Protein AF-A0A511AZZ9-F1 (afdb_monomer)

Structure (mmCIF, N/CA/C/O backbone):
data_AF-A0A511AZZ9-F1
#
_entry.id   AF-A0A511AZZ9-F1
#
loop_
_atom_site.group_PDB
_atom_site.id
_atom_site.type_symbol
_atom_site.label_atom_id
_atom_site.label_alt_id
_atom_site.label_comp_id
_atom_site.label_asym_id
_atom_site.label_entity_id
_atom_site.label_seq_id
_atom_site.pdbx_PDB_ins_code
_atom_site.Cartn_x
_atom_site.Cartn_y
_atom_site.Cartn_z
_atom_site.occupancy
_atom_site.B_iso_or_equiv
_atom_site.auth_seq_id
_atom_site.auth_comp_id
_atom_site.auth_asym_id
_atom_site.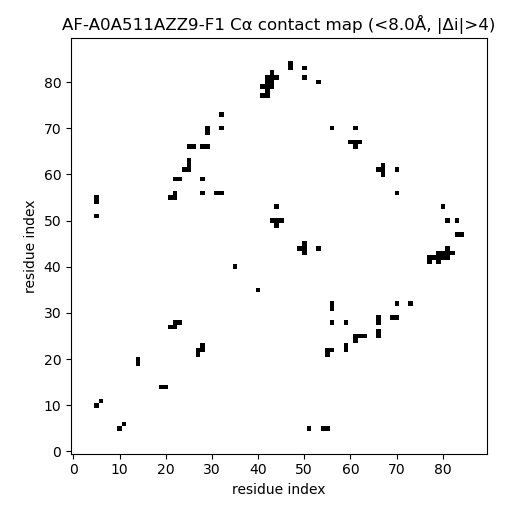auth_atom_id
_atom_site.pdbx_PDB_model_num
ATOM 1 N N . MET A 1 1 ? -17.001 -14.674 3.327 1.00 38.44 1 MET A N 1
ATOM 2 C CA . MET A 1 1 ? -16.096 -13.514 3.468 1.00 38.44 1 MET A CA 1
ATOM 3 C C . MET A 1 1 ? -16.601 -12.433 2.536 1.00 38.44 1 MET A C 1
ATOM 5 O O . MET A 1 1 ? -16.570 -12.643 1.331 1.00 38.44 1 MET A O 1
ATOM 9 N N . THR A 1 2 ? -17.146 -11.344 3.072 1.00 31.72 2 THR A N 1
ATOM 10 C CA . THR A 1 2 ? -17.699 -10.257 2.254 1.00 31.72 2 THR A CA 1
ATOM 11 C C . THR A 1 2 ? -16.655 -9.155 2.169 1.00 31.72 2 THR A C 1
ATOM 13 O O . THR A 1 2 ? -16.267 -8.586 3.186 1.00 31.72 2 THR A O 1
ATOM 16 N N . TYR A 1 3 ? -16.158 -8.920 0.958 1.00 40.69 3 TYR A N 1
ATOM 17 C CA . TYR A 1 3 ? -15.295 -7.796 0.615 1.00 40.69 3 TYR A CA 1
ATOM 18 C C . TYR A 1 3 ? -15.936 -6.483 1.091 1.00 40.69 3 TYR A C 1
ATOM 20 O O . TYR A 1 3 ? -17.089 -6.211 0.758 1.00 40.69 3 TYR A O 1
ATOM 28 N N . ILE A 1 4 ? -15.203 -5.685 1.873 1.00 43.81 4 ILE A N 1
ATOM 29 C CA . ILE A 1 4 ? -15.593 -4.310 2.200 1.00 43.81 4 ILE A CA 1
ATOM 30 C C . ILE A 1 4 ? -14.794 -3.401 1.258 1.00 43.81 4 ILE A C 1
ATOM 32 O O . ILE A 1 4 ? -13.564 -3.412 1.330 1.00 43.81 4 ILE A O 1
ATOM 36 N N . PRO A 1 5 ? -15.451 -2.647 0.362 1.00 45.28 5 PRO A N 1
ATOM 37 C CA . PR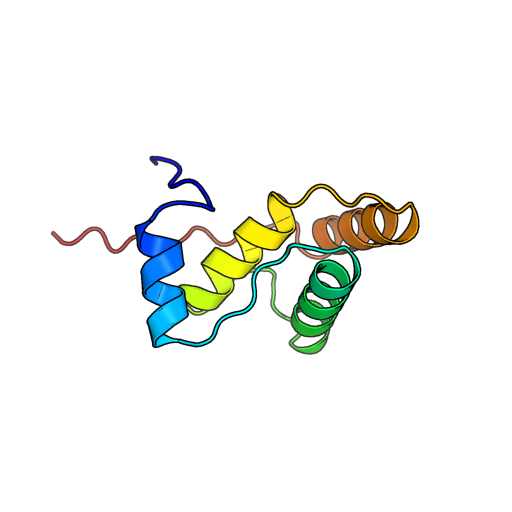O A 1 5 ? -14.767 -1.757 -0.565 1.00 45.28 5 PRO A CA 1
ATOM 38 C C . PRO A 1 5 ?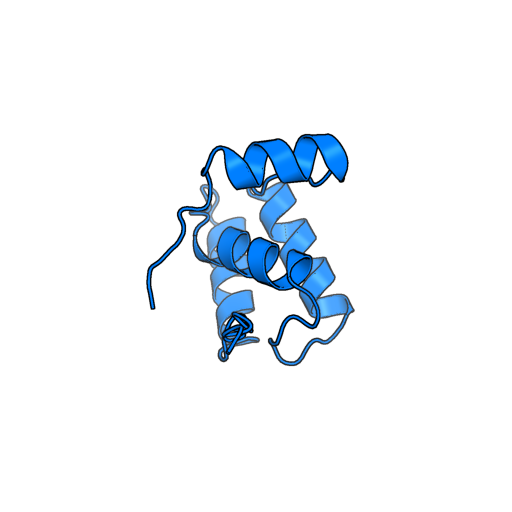 -13.894 -0.715 0.146 1.00 45.28 5 PRO A C 1
ATOM 40 O O . PRO A 1 5 ? -14.253 -0.174 1.195 1.00 45.28 5 PRO A O 1
ATOM 43 N N . LEU A 1 6 ? -12.757 -0.407 -0.478 1.00 52.25 6 LEU A N 1
ATOM 44 C CA . LEU A 1 6 ? -11.720 0.514 0.008 1.00 52.25 6 LEU A CA 1
ATOM 45 C C . LEU A 1 6 ? -12.166 1.973 0.168 1.00 52.25 6 LEU A C 1
ATOM 47 O O . LEU A 1 6 ? -11.531 2.722 0.906 1.00 52.25 6 LEU A O 1
ATOM 51 N N . ASP A 1 7 ? -13.263 2.356 -0.483 1.00 54.81 7 ASP A N 1
ATOM 52 C CA . ASP A 1 7 ? -13.867 3.689 -0.393 1.00 54.81 7 ASP A CA 1
ATOM 53 C C . ASP A 1 7 ? -15.256 3.642 0.258 1.00 54.81 7 ASP A C 1
ATOM 55 O O . ASP A 1 7 ? -16.226 4.254 -0.182 1.00 54.81 7 ASP A O 1
ATOM 59 N N . THR A 1 8 ? -15.395 2.829 1.300 1.00 60.91 8 THR A N 1
ATOM 60 C CA . THR A 1 8 ? -16.587 2.900 2.144 1.00 60.91 8 THR A CA 1
ATOM 61 C C . THR A 1 8 ? -16.541 4.172 2.988 1.00 60.91 8 THR A C 1
ATOM 63 O O . THR A 1 8 ? -15.486 4.570 3.488 1.00 60.91 8 THR A O 1
ATOM 66 N N . ALA A 1 9 ? -17.705 4.790 3.210 1.00 63.34 9 ALA A N 1
ATOM 67 C CA . ALA A 1 9 ? -17.851 5.954 4.094 1.00 63.34 9 ALA A CA 1
ATOM 68 C C . ALA A 1 9 ? -17.249 5.710 5.495 1.00 63.34 9 ALA A C 1
ATOM 70 O O . ALA A 1 9 ? -16.795 6.628 6.172 1.00 63.34 9 ALA A O 1
ATOM 71 N N . GLU A 1 10 ? -17.211 4.450 5.917 1.00 63.88 10 GLU A N 1
ATOM 72 C CA . GLU A 1 10 ? -16.619 3.994 7.168 1.00 63.88 10 GLU A CA 1
ATOM 73 C C . GLU A 1 10 ? -15.096 4.167 7.188 1.00 63.88 10 GLU A C 1
ATOM 75 O O . GLU A 1 10 ? -14.545 4.674 8.166 1.00 63.88 10 GLU A O 1
ATOM 80 N N . ARG A 1 11 ? -14.416 3.866 6.075 1.00 64.38 11 ARG A N 1
ATOM 81 C CA . ARG A 1 11 ? -12.971 4.071 5.954 1.00 64.38 11 ARG A CA 1
ATOM 82 C C . ARG A 1 11 ? -12.607 5.546 5.830 1.00 64.38 11 ARG A C 1
ATOM 84 O O . ARG A 1 11 ? -11.604 5.967 6.403 1.00 64.38 11 ARG A O 1
ATOM 91 N N . GLN A 1 12 ? -13.450 6.341 5.170 1.00 64.44 12 GLN A N 1
ATOM 92 C CA . GLN A 1 12 ? -13.317 7.801 5.149 1.00 64.44 12 GLN A CA 1
ATOM 93 C C . GLN A 1 12 ? -13.432 8.399 6.567 1.00 64.44 12 GLN A C 1
ATOM 95 O O . GLN A 1 12 ? -12.546 9.141 6.983 1.00 64.44 12 GLN A O 1
ATOM 100 N N . ARG A 1 13 ? -14.435 7.995 7.364 1.00 67.69 13 ARG A N 1
ATOM 101 C CA . ARG A 1 13 ? -14.595 8.450 8.765 1.00 67.69 13 ARG A CA 1
ATOM 102 C C . ARG A 1 13 ? -13.457 8.017 9.682 1.00 67.69 13 ARG A C 1
ATOM 104 O O . ARG A 1 13 ? -13.015 8.782 10.534 1.00 67.69 13 ARG A O 1
ATOM 111 N N . GLN A 1 14 ? -12.974 6.786 9.532 1.00 63.84 14 GLN A N 1
ATOM 112 C CA . GLN A 1 14 ? -11.877 6.288 10.361 1.00 63.84 14 GLN A CA 1
ATOM 113 C C . GLN A 1 14 ? -10.605 7.126 10.149 1.00 63.84 14 GLN A C 1
ATOM 115 O O . GLN A 1 14 ? -9.871 7.375 11.099 1.00 63.84 14 GLN A O 1
ATOM 120 N N . ARG A 1 15 ? -10.402 7.653 8.936 1.00 64.88 15 ARG A N 1
ATOM 121 C CA . ARG A 1 15 ? -9.278 8.530 8.581 1.00 64.88 15 ARG A CA 1
ATOM 122 C C . ARG A 1 15 ? -9.396 9.952 9.086 1.00 64.88 15 ARG A C 1
ATOM 124 O O . ARG A 1 15 ? -8.372 10.523 9.439 1.00 64.88 15 ARG A O 1
ATOM 131 N N . GLU A 1 16 ? -10.598 10.519 9.131 1.00 67.75 16 GLU A N 1
ATOM 132 C CA . GLU A 1 16 ? -10.811 11.824 9.773 1.00 67.75 16 GLU A CA 1
ATOM 133 C C . GLU A 1 16 ? -10.352 11.786 11.236 1.00 67.75 16 GLU A C 1
ATOM 135 O O . GLU A 1 16 ? -9.778 12.751 11.733 1.00 67.75 16 GLU A O 1
ATOM 140 N N . ASN A 1 17 ? -10.513 10.630 11.885 1.00 64.88 17 ASN A N 1
ATOM 141 C CA . ASN A 1 17 ? -10.090 10.418 13.264 1.00 64.88 17 ASN A CA 1
ATOM 142 C C . ASN A 1 17 ? -8.606 10.029 13.416 1.00 64.88 17 ASN A C 1
ATOM 144 O O . ASN A 1 17 ? -8.018 10.349 14.447 1.00 64.88 17 ASN A O 1
ATOM 148 N N . THR A 1 18 ? -7.987 9.341 12.441 1.00 61.31 18 THR A N 1
ATOM 149 C CA . THR A 1 18 ? -6.597 8.838 12.561 1.00 61.31 18 THR A CA 1
ATOM 150 C C . THR A 1 18 ? -5.542 9.610 11.761 1.00 61.31 18 THR A C 1
ATOM 152 O O . THR A 1 18 ? -4.351 9.454 12.022 1.00 61.31 18 THR A O 1
ATOM 155 N N . GLY A 1 19 ? -5.931 10.444 10.790 1.00 64.25 19 GLY A N 1
ATOM 156 C CA . GLY A 1 19 ? -5.006 11.185 9.918 1.00 64.25 19 GLY A CA 1
ATOM 157 C C . GLY A 1 19 ? -4.325 10.336 8.831 1.00 64.25 19 GLY A C 1
ATOM 158 O O . GLY A 1 19 ? -3.312 10.735 8.253 1.00 64.25 19 GLY A O 1
ATOM 159 N N . GLU A 1 20 ? -4.852 9.147 8.539 1.00 65.50 20 GLU A N 1
ATOM 160 C CA . GLU A 1 20 ? -4.279 8.200 7.579 1.00 65.50 20 GLU A CA 1
ATOM 161 C C . GLU A 1 20 ? -4.416 8.660 6.103 1.00 65.50 20 GLU A C 1
ATOM 163 O O . GLU A 1 20 ? -5.512 8.914 5.602 1.00 65.50 20 GLU A O 1
ATOM 168 N N . ARG A 1 21 ? -3.296 8.718 5.355 1.00 66.19 21 ARG A N 1
ATOM 169 C CA . ARG A 1 21 ? -3.226 9.124 3.921 1.00 66.19 21 ARG A CA 1
ATOM 170 C C . ARG A 1 21 ? -3.666 8.033 2.940 1.00 66.19 21 ARG A C 1
ATOM 172 O O . ARG A 1 21 ? -3.247 6.908 3.125 1.00 66.19 21 ARG A O 1
ATOM 179 N N . PHE A 1 22 ? -4.462 8.303 1.896 1.00 71.88 22 PHE A N 1
ATOM 180 C CA . PHE A 1 22 ? -4.853 7.259 0.915 1.00 71.88 22 PHE A CA 1
ATOM 181 C C . PHE A 1 22 ? -3.705 6.967 -0.046 1.00 71.88 22 PHE A C 1
ATOM 183 O O . PHE A 1 22 ? -2.978 7.888 -0.414 1.00 71.88 22 PHE A O 1
ATOM 190 N N . ILE A 1 23 ? -3.600 5.723 -0.517 1.00 81.56 23 ILE A N 1
ATOM 191 C CA . ILE A 1 23 ? -2.787 5.421 -1.699 1.00 81.56 23 ILE A CA 1
ATOM 192 C C . ILE A 1 23 ? -3.532 5.918 -2.944 1.00 81.56 23 ILE A C 1
ATOM 194 O O . ILE A 1 23 ? -4.306 5.199 -3.565 1.00 81.56 23 ILE A O 1
ATOM 198 N N . THR A 1 24 ? -3.342 7.195 -3.276 1.00 81.00 24 THR A N 1
ATOM 199 C CA . THR A 1 24 ? -3.969 7.873 -4.432 1.00 81.00 24 THR A CA 1
ATOM 200 C C . THR A 1 24 ? -2.985 8.199 -5.547 1.00 81.00 24 THR A C 1
ATOM 202 O O . THR A 1 24 ? -3.394 8.650 -6.619 1.00 81.00 24 THR A O 1
ATOM 205 N N . SER A 1 25 ? -1.694 7.990 -5.305 1.00 84.44 25 SER A N 1
ATOM 206 C CA . SER A 1 25 ? -0.631 8.244 -6.264 1.00 84.44 25 SER A CA 1
ATOM 207 C C . SER A 1 25 ? 0.427 7.150 -6.208 1.00 84.44 25 SER A C 1
ATOM 209 O O . SER A 1 25 ? 0.611 6.475 -5.192 1.00 84.44 25 SER A O 1
ATOM 211 N N . ASP A 1 26 ? 1.163 7.017 -7.308 1.00 87.50 26 ASP A N 1
ATOM 212 C CA . ASP A 1 26 ? 2.272 6.073 -7.415 1.00 87.50 26 ASP A CA 1
ATOM 213 C C . ASP A 1 26 ? 3.379 6.383 -6.395 1.00 87.50 26 ASP A C 1
ATOM 215 O O . ASP A 1 26 ? 4.010 5.469 -5.877 1.00 87.50 26 ASP A O 1
ATOM 219 N N . GLU A 1 27 ? 3.589 7.657 -6.058 1.00 88.56 27 GLU A N 1
ATOM 220 C CA . GLU A 1 27 ? 4.556 8.074 -5.037 1.00 88.56 27 GLU A CA 1
ATOM 221 C C . GLU A 1 27 ? 4.175 7.543 -3.649 1.00 88.56 27 GLU A C 1
ATOM 223 O O . GLU A 1 27 ? 5.011 6.966 -2.951 1.00 88.56 27 GLU A O 1
ATOM 228 N N . ILE A 1 28 ? 2.899 7.674 -3.270 1.00 88.00 28 ILE A N 1
ATOM 229 C CA . ILE A 1 28 ? 2.402 7.167 -1.987 1.00 88.00 28 ILE A CA 1
ATOM 230 C C . ILE A 1 28 ? 2.450 5.637 -1.970 1.00 88.00 28 ILE A C 1
ATOM 232 O O . ILE A 1 28 ? 2.883 5.057 -0.977 1.00 88.00 28 ILE A O 1
ATOM 236 N N . LEU A 1 29 ? 2.075 4.987 -3.078 1.00 89.62 29 LEU A N 1
ATOM 237 C CA . LEU A 1 29 ? 2.174 3.535 -3.229 1.00 89.62 29 LEU A CA 1
ATOM 238 C C . LEU A 1 29 ? 3.608 3.054 -2.972 1.00 89.62 29 LEU A C 1
ATOM 240 O O . LEU A 1 29 ? 3.827 2.141 -2.179 1.00 89.62 29 LEU A O 1
ATOM 244 N N . ILE A 1 30 ? 4.588 3.670 -3.637 1.00 91.31 30 ILE A N 1
ATOM 245 C CA . ILE A 1 30 ? 6.003 3.304 -3.512 1.00 91.31 30 ILE A CA 1
ATOM 246 C C . ILE A 1 30 ? 6.505 3.555 -2.089 1.00 91.31 30 ILE A C 1
ATOM 248 O O . ILE A 1 30 ? 7.211 2.711 -1.539 1.00 91.31 30 ILE A O 1
ATOM 252 N N . SER A 1 31 ? 6.127 4.679 -1.478 1.00 90.50 31 SER A N 1
ATOM 253 C CA . SER A 1 31 ? 6.487 4.992 -0.093 1.00 90.50 31 SER A CA 1
ATOM 254 C C . SER A 1 31 ? 5.967 3.936 0.887 1.00 90.50 31 SER A C 1
ATOM 256 O O . SER A 1 31 ? 6.734 3.447 1.718 1.00 90.50 31 SER A O 1
ATOM 258 N N . GLU A 1 32 ? 4.705 3.522 0.745 1.00 87.88 32 GLU A N 1
ATOM 259 C CA . GLU A 1 32 ? 4.104 2.513 1.617 1.00 87.88 32 GLU A CA 1
ATOM 260 C C . GLU A 1 32 ? 4.753 1.138 1.405 1.00 87.88 32 GLU A C 1
ATOM 262 O O . GLU A 1 32 ? 5.169 0.501 2.370 1.00 87.88 32 GLU A O 1
ATOM 267 N N . MET A 1 33 ? 4.964 0.710 0.157 1.00 89.25 33 MET A N 1
ATOM 268 C CA . MET A 1 33 ? 5.688 -0.533 -0.144 1.00 89.25 33 MET A CA 1
ATOM 269 C C . MET A 1 33 ? 7.109 -0.541 0.447 1.00 89.25 33 MET A C 1
ATOM 271 O O . MET A 1 33 ? 7.532 -1.518 1.061 1.00 89.25 33 MET A O 1
ATOM 275 N N . ASN A 1 34 ? 7.847 0.568 0.340 1.00 89.19 34 ASN A N 1
ATOM 276 C CA . ASN A 1 34 ? 9.177 0.677 0.942 1.00 89.19 34 ASN A CA 1
ATOM 277 C C . ASN A 1 34 ? 9.127 0.568 2.474 1.00 89.19 34 ASN A C 1
ATOM 279 O O . ASN A 1 34 ? 9.989 -0.073 3.072 1.00 89.19 34 ASN A O 1
ATOM 283 N N . ARG A 1 35 ? 8.118 1.171 3.115 1.00 84.94 35 ARG A N 1
ATOM 284 C CA . ARG A 1 35 ? 7.901 1.058 4.564 1.00 84.94 35 ARG A CA 1
ATOM 285 C C . ARG A 1 35 ? 7.646 -0.396 4.972 1.00 84.94 35 ARG A C 1
ATOM 287 O O . ARG A 1 35 ? 8.247 -0.860 5.938 1.00 84.94 35 ARG A O 1
ATOM 294 N N . TRP A 1 36 ? 6.802 -1.115 4.236 1.00 82.62 36 TRP A N 1
ATOM 295 C CA . TRP A 1 36 ? 6.522 -2.535 4.472 1.00 82.62 36 TRP A CA 1
ATOM 296 C C . TRP A 1 36 ? 7.778 -3.408 4.388 1.00 82.62 36 TRP A C 1
ATOM 298 O O . TRP A 1 36 ? 8.036 -4.220 5.279 1.00 82.62 36 TRP A O 1
ATOM 308 N N . GLU A 1 37 ? 8.598 -3.197 3.359 1.00 83.88 37 GLU A N 1
ATOM 309 C CA . GLU A 1 37 ? 9.866 -3.912 3.198 1.00 83.88 37 GLU A CA 1
ATOM 310 C C . GLU A 1 37 ? 10.885 -3.569 4.286 1.00 83.88 37 GLU A C 1
ATOM 312 O O . GLU A 1 37 ? 11.552 -4.466 4.804 1.00 83.88 37 GLU A O 1
ATOM 317 N N . ALA A 1 38 ? 10.989 -2.293 4.670 1.00 83.06 38 ALA A N 1
ATOM 318 C CA . ALA A 1 38 ? 11.908 -1.844 5.714 1.00 83.06 38 ALA A CA 1
ATOM 319 C C . ALA A 1 38 ? 11.585 -2.470 7.074 1.00 83.06 38 ALA A C 1
ATOM 321 O O . ALA A 1 38 ? 12.487 -2.815 7.836 1.00 83.06 38 ALA A O 1
ATOM 322 N N . LEU A 1 39 ? 10.298 -2.661 7.361 1.00 75.19 39 LEU A N 1
ATOM 323 C CA . LEU A 1 39 ? 9.851 -3.302 8.587 1.00 75.19 39 LEU A CA 1
ATOM 324 C C . LEU A 1 39 ? 9.970 -4.847 8.537 1.00 75.19 39 LEU A C 1
ATOM 326 O O . LEU A 1 39 ? 9.658 -5.502 9.528 1.00 75.19 39 LEU A O 1
ATOM 330 N N . ARG A 1 40 ? 10.411 -5.431 7.407 1.00 68.00 40 ARG A N 1
ATOM 331 C CA . ARG A 1 40 ? 10.605 -6.880 7.168 1.00 68.00 40 ARG A CA 1
ATOM 332 C C . ARG A 1 40 ? 9.447 -7.768 7.626 1.00 68.00 40 ARG A C 1
ATOM 334 O O . ARG A 1 40 ? 9.646 -8.839 8.199 1.00 68.00 40 ARG A O 1
ATOM 341 N N . TRP A 1 41 ? 8.228 -7.331 7.356 1.00 66.12 41 TRP A N 1
ATOM 342 C CA . TRP A 1 41 ? 7.040 -8.113 7.669 1.00 66.12 41 TRP A CA 1
ATOM 343 C C . TRP A 1 41 ? 7.014 -9.378 6.818 1.00 66.12 41 TRP A C 1
ATOM 345 O O . TRP A 1 41 ? 7.386 -9.354 5.658 1.00 66.12 41 TRP A O 1
ATOM 355 N N . ASN A 1 42 ? 6.523 -10.491 7.340 1.00 65.19 42 ASN A N 1
ATOM 356 C CA . ASN A 1 42 ? 6.323 -11.730 6.574 1.00 65.19 42 ASN A CA 1
ATOM 357 C C . ASN A 1 42 ? 5.124 -11.660 5.596 1.00 65.19 42 ASN A C 1
ATOM 359 O O . ASN A 1 42 ? 4.588 -12.695 5.211 1.00 65.19 42 ASN A O 1
ATOM 363 N N . GLY A 1 43 ? 4.670 -10.454 5.235 1.00 66.06 43 GLY A N 1
ATOM 364 C CA . GLY A 1 43 ? 3.427 -10.217 4.492 1.00 66.06 43 GLY A CA 1
ATO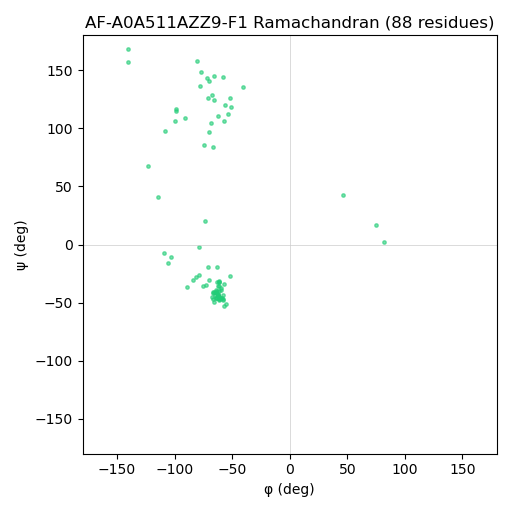M 365 C C . GLY A 1 43 ? 2.162 -10.218 5.357 1.00 66.06 43 GLY A C 1
ATOM 366 O O . GLY A 1 43 ? 1.069 -10.035 4.827 1.00 66.06 43 GLY A O 1
ATOM 367 N N . VAL A 1 44 ? 2.282 -10.384 6.683 1.00 70.62 44 VAL A N 1
ATOM 368 C CA . VAL A 1 44 ? 1.124 -10.506 7.583 1.00 70.62 44 VAL A CA 1
ATOM 369 C C . VAL A 1 44 ? 0.936 -9.260 8.454 1.00 70.62 44 VAL A C 1
ATOM 371 O O . VAL A 1 44 ? 1.578 -9.183 9.493 1.00 70.62 44 VAL A O 1
ATOM 374 N N . PRO A 1 45 ? 0.054 -8.305 8.104 1.00 73.00 45 PRO A N 1
ATOM 375 C CA . PRO A 1 45 ? -0.404 -7.236 8.997 1.00 73.00 45 PRO A CA 1
ATOM 376 C C . PRO A 1 45 ? -0.678 -7.635 10.460 1.00 73.00 45 PRO A C 1
ATOM 378 O O . PRO A 1 45 ? -1.331 -8.643 10.713 1.00 73.00 45 PRO A O 1
ATOM 381 N N . ALA A 1 46 ? -0.224 -6.821 11.426 1.00 73.12 46 ALA A N 1
ATOM 382 C CA . ALA A 1 46 ? -0.316 -7.117 12.870 1.00 73.12 46 ALA A CA 1
ATOM 383 C C . ALA A 1 46 ? -1.434 -6.324 13.530 1.00 73.12 46 ALA A C 1
ATOM 385 O O . ALA A 1 46 ? -1.791 -6.590 14.673 1.00 73.12 46 ALA A O 1
ATOM 386 N N . ASP A 1 47 ? -1.984 -5.355 12.810 1.00 72.81 47 ASP A N 1
ATOM 387 C CA . ASP A 1 47 ? -3.159 -4.615 13.208 1.00 72.81 47 ASP A CA 1
ATOM 388 C C . ASP A 1 47 ? -4.063 -4.371 11.994 1.00 72.81 47 ASP A C 1
ATOM 390 O O . ASP A 1 47 ? -3.709 -4.616 10.833 1.00 72.81 47 ASP A O 1
ATOM 394 N N . GLN A 1 48 ? -5.276 -3.911 12.287 1.00 71.25 48 GLN A N 1
ATOM 395 C CA . GLN A 1 48 ? -6.287 -3.641 11.274 1.00 71.25 48 GLN A CA 1
ATOM 396 C C . GLN A 1 48 ? -5.857 -2.523 10.315 1.00 71.25 48 GLN A C 1
ATOM 398 O O . GLN A 1 48 ? -6.191 -2.582 9.134 1.00 71.25 48 GLN A O 1
ATOM 403 N N . ILE A 1 49 ? -5.091 -1.540 10.797 1.00 74.44 49 ILE A N 1
ATOM 404 C CA . ILE A 1 49 ? -4.635 -0.404 9.991 1.00 74.44 49 ILE A CA 1
ATOM 405 C C . ILE A 1 49 ? -3.679 -0.903 8.907 1.00 74.44 49 ILE A C 1
ATOM 407 O O . ILE A 1 49 ? -3.876 -0.618 7.728 1.00 74.44 49 ILE A O 1
ATOM 411 N N . ALA A 1 50 ? -2.685 -1.705 9.281 1.00 76.38 50 ALA A N 1
ATOM 4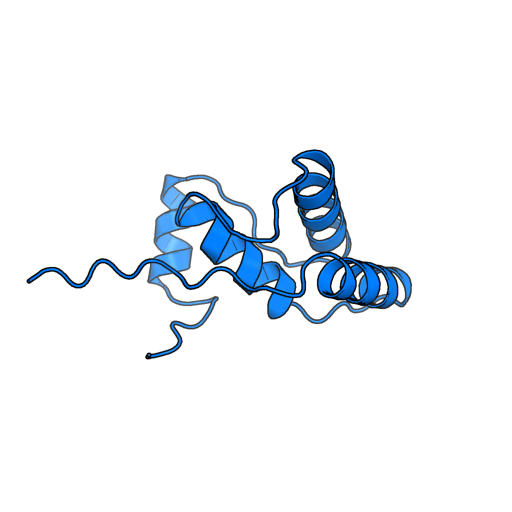12 C CA . ALA A 1 50 ? -1.764 -2.351 8.360 1.00 76.38 50 ALA A CA 1
ATOM 413 C C . ALA A 1 50 ? -2.508 -3.269 7.376 1.00 76.38 50 ALA A C 1
ATOM 415 O O . ALA A 1 50 ? -2.169 -3.298 6.195 1.00 76.38 50 ALA A O 1
ATOM 416 N N . ALA A 1 51 ? -3.555 -3.972 7.819 1.00 75.81 51 ALA A N 1
ATOM 417 C CA . ALA A 1 51 ? -4.355 -4.807 6.927 1.00 75.81 51 ALA A CA 1
ATOM 418 C C . ALA A 1 51 ? -5.072 -3.965 5.866 1.00 75.81 51 ALA A C 1
ATOM 420 O O . ALA A 1 51 ? -4.998 -4.275 4.680 1.00 75.81 51 ALA A O 1
ATOM 421 N N . ASP A 1 52 ? -5.703 -2.864 6.269 1.00 76.56 52 ASP A N 1
ATOM 422 C CA . ASP A 1 52 ? -6.395 -1.964 5.347 1.00 76.56 52 ASP A CA 1
ATOM 423 C C . ASP A 1 52 ? -5.419 -1.307 4.356 1.00 76.56 52 ASP A C 1
ATOM 425 O O . ASP A 1 52 ? -5.710 -1.209 3.164 1.00 76.56 52 ASP A O 1
ATOM 429 N N . ARG A 1 53 ? -4.220 -0.931 4.823 1.00 78.12 53 ARG A N 1
ATOM 430 C CA . ARG A 1 53 ? -3.130 -0.440 3.965 1.00 78.12 53 ARG A CA 1
ATOM 431 C C . ARG A 1 53 ? -2.699 -1.461 2.936 1.00 78.12 53 ARG A C 1
ATOM 433 O O . ARG A 1 53 ? -2.411 -1.099 1.797 1.00 78.12 53 ARG A O 1
ATOM 440 N N . TRP A 1 54 ? -2.655 -2.726 3.334 1.00 80.62 54 TRP A N 1
ATOM 441 C CA . TRP A 1 54 ? -2.250 -3.780 2.432 1.00 80.62 54 TRP A CA 1
ATOM 442 C C . TRP A 1 54 ? -3.250 -3.940 1.281 1.00 80.62 54 TRP A C 1
ATOM 444 O O . TRP A 1 54 ? -2.856 -3.947 0.115 1.00 80.62 54 TRP A O 1
ATOM 454 N N . TYR A 1 55 ? -4.548 -3.907 1.592 1.00 78.81 55 TYR A N 1
ATOM 455 C CA . TYR A 1 55 ? -5.599 -3.885 0.572 1.00 78.81 55 TYR A CA 1
ATOM 456 C C . TYR A 1 55 ? -5.529 -2.648 -0.330 1.00 78.81 55 TYR A C 1
ATOM 458 O O . TYR A 1 55 ? -5.788 -2.753 -1.528 1.00 78.81 55 TYR A O 1
ATOM 466 N N . GLU A 1 56 ? -5.158 -1.477 0.200 1.00 81.62 56 GLU A N 1
ATOM 467 C CA . GLU A 1 56 ? -4.943 -0.285 -0.630 1.00 81.62 56 GLU A CA 1
ATOM 468 C C . GLU A 1 56 ? -3.811 -0.497 -1.641 1.00 81.62 56 GLU A C 1
ATOM 470 O O . GLU A 1 56 ? -3.976 -0.156 -2.814 1.00 81.62 56 GLU A O 1
ATOM 475 N N . ILE A 1 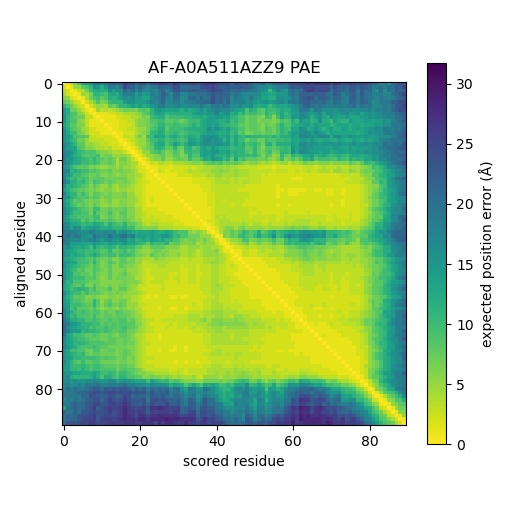57 ? -2.686 -1.093 -1.227 1.00 86.94 57 ILE A N 1
ATOM 476 C CA . ILE A 1 57 ? -1.576 -1.399 -2.142 1.00 86.94 57 ILE A CA 1
ATOM 477 C C . ILE A 1 57 ? -2.038 -2.401 -3.202 1.00 86.94 57 ILE A C 1
ATOM 479 O O . ILE A 1 57 ? -1.787 -2.197 -4.393 1.00 86.94 57 ILE A O 1
ATOM 483 N N . GLU A 1 58 ? -2.728 -3.467 -2.792 1.00 84.38 58 GLU A N 1
ATOM 484 C CA . GLU A 1 58 ? -3.221 -4.520 -3.682 1.00 84.38 58 GLU A CA 1
ATOM 485 C C . GLU A 1 58 ? -4.227 -3.987 -4.712 1.00 84.38 58 GLU A C 1
ATOM 487 O O . GLU A 1 58 ? -4.123 -4.308 -5.898 1.00 84.38 58 GLU A O 1
ATOM 492 N N . ALA A 1 59 ? -5.153 -3.119 -4.312 1.00 83.25 59 ALA A N 1
ATOM 493 C CA . ALA A 1 59 ? -6.180 -2.593 -5.204 1.00 83.25 59 ALA A CA 1
ATOM 494 C C . ALA A 1 59 ? -5.702 -1.437 -6.088 1.00 83.25 59 ALA A C 1
ATOM 496 O O . ALA A 1 59 ? -6.224 -1.243 -7.187 1.00 83.25 59 ALA A O 1
ATOM 497 N N . TYR A 1 60 ? -4.719 -0.654 -5.638 1.00 85.38 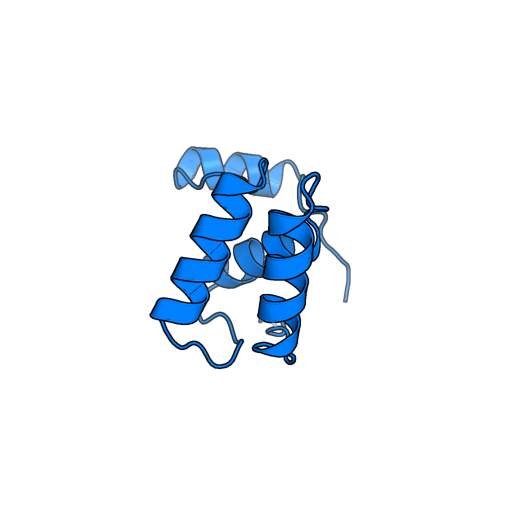60 TYR A N 1
ATOM 498 C CA . TYR A 1 60 ? -4.271 0.515 -6.386 1.00 85.38 60 TYR A CA 1
ATOM 499 C C . TYR A 1 60 ? -3.617 0.119 -7.718 1.00 85.38 60 TYR A C 1
ATOM 501 O O . TYR A 1 60 ? -2.646 -0.638 -7.753 1.00 85.38 60 TYR A O 1
ATOM 509 N N . ALA A 1 61 ? -4.119 0.648 -8.832 1.00 88.75 61 ALA A N 1
ATOM 510 C CA . ALA A 1 61 ? -3.553 0.425 -10.160 1.00 88.75 61 ALA A CA 1
ATOM 511 C C . ALA A 1 61 ? -2.515 1.519 -10.489 1.00 88.75 61 ALA A C 1
ATOM 513 O O . ALA A 1 61 ? -2.911 2.666 -10.722 1.00 88.75 61 ALA A O 1
ATOM 514 N N . PRO A 1 62 ? -1.202 1.208 -10.531 1.00 90.56 62 PRO A N 1
ATOM 515 C CA . PRO A 1 62 ? -0.180 2.220 -10.770 1.00 90.56 62 PRO A CA 1
ATOM 516 C C . PRO A 1 62 ? -0.226 2.732 -12.208 1.00 90.56 62 PRO A C 1
ATOM 518 O O . PRO A 1 62 ? -0.413 1.958 -13.151 1.00 90.56 62 PRO A O 1
ATOM 521 N N . ARG A 1 63 ? -0.025 4.041 -12.384 1.00 90.25 63 ARG A N 1
ATOM 522 C CA . ARG A 1 63 ? -0.119 4.705 -13.697 1.00 90.25 63 ARG A CA 1
ATOM 523 C C . ARG A 1 63 ? 1.221 4.707 -14.437 1.00 90.25 63 ARG A C 1
ATOM 525 O O . ARG A 1 63 ? 1.269 4.546 -15.655 1.00 90.25 63 ARG A O 1
ATOM 532 N N . SER A 1 64 ? 2.319 4.858 -13.706 1.00 93.69 64 SER A N 1
ATOM 533 C CA . SER A 1 64 ? 3.690 4.835 -14.218 1.00 93.69 64 SER A CA 1
ATOM 534 C C . SER A 1 64 ? 4.202 3.407 -14.436 1.00 93.69 64 SER A C 1
ATOM 536 O O . SER A 1 64 ? 3.701 2.440 -13.857 1.00 93.69 64 SER A O 1
ATOM 538 N N . SER A 1 65 ? 5.209 3.249 -15.301 1.00 93.75 65 SER A N 1
ATOM 539 C CA . SER A 1 65 ? 5.942 1.979 -15.444 1.00 93.75 65 SER A CA 1
ATOM 540 C C . SER A 1 65 ? 6.655 1.602 -14.145 1.00 93.75 65 SER A C 1
ATOM 542 O O . SER A 1 65 ? 6.514 0.476 -13.682 1.00 93.75 65 SER A O 1
ATOM 544 N N . ILE A 1 66 ? 7.313 2.575 -13.506 1.00 91.81 66 ILE A N 1
ATOM 545 C CA . ILE A 1 66 ? 8.036 2.397 -12.240 1.00 91.81 66 ILE A CA 1
ATOM 546 C C . ILE A 1 66 ? 7.103 1.866 -11.146 1.00 91.81 66 ILE A C 1
ATOM 548 O O . ILE A 1 66 ? 7.430 0.892 -10.473 1.00 91.81 66 ILE A O 1
ATOM 552 N N . GLY A 1 67 ? 5.914 2.458 -10.988 1.00 90.81 67 GLY A N 1
ATOM 553 C CA . GLY A 1 67 ? 4.930 1.997 -10.007 1.00 90.81 67 GLY A CA 1
ATOM 554 C C . GLY A 1 67 ? 4.460 0.563 -10.267 1.00 90.81 67 GLY A C 1
ATOM 555 O O . GLY A 1 67 ? 4.325 -0.220 -9.327 1.00 90.81 67 GLY A O 1
ATOM 556 N N . ARG A 1 68 ? 4.257 0.191 -11.540 1.00 94.25 68 ARG A N 1
ATOM 557 C CA . ARG A 1 68 ? 3.851 -1.168 -11.940 1.00 94.25 68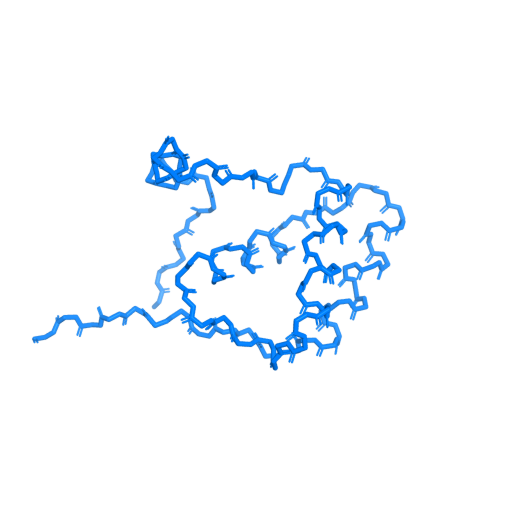 ARG A CA 1
ATOM 558 C C . ARG A 1 68 ? 4.938 -2.201 -11.659 1.00 94.25 68 ARG A C 1
ATOM 560 O O . ARG A 1 68 ? 4.644 -3.240 -11.068 1.00 94.25 68 ARG A O 1
ATOM 567 N N . GLU A 1 69 ? 6.178 -1.910 -12.040 1.00 93.94 69 GLU A N 1
ATOM 568 C CA . GLU A 1 69 ? 7.332 -2.775 -11.775 1.00 93.94 69 GLU A CA 1
ATOM 569 C C . GLU A 1 69 ? 7.546 -2.946 -10.272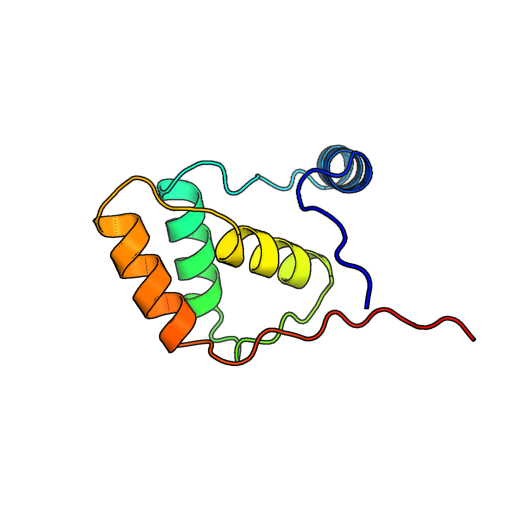 1.00 93.94 69 GLU A C 1
ATOM 571 O O . GLU A 1 69 ? 7.637 -4.069 -9.774 1.00 93.94 69 GLU A O 1
ATOM 576 N N . ARG A 1 70 ? 7.527 -1.837 -9.525 1.00 92.56 70 ARG A N 1
ATOM 577 C CA . ARG A 1 70 ? 7.715 -1.857 -8.076 1.00 92.56 70 ARG A CA 1
ATOM 578 C C . ARG A 1 70 ? 6.633 -2.665 -7.371 1.00 92.56 70 ARG A C 1
ATOM 580 O O . ARG A 1 70 ? 6.969 -3.470 -6.506 1.00 92.56 70 ARG A O 1
ATOM 587 N N . LYS A 1 71 ? 5.365 -2.478 -7.749 1.00 90.88 71 LYS A N 1
ATOM 588 C CA . LYS A 1 71 ? 4.252 -3.258 -7.202 1.00 90.88 71 LYS A CA 1
ATOM 589 C C . LYS A 1 71 ? 4.398 -4.737 -7.532 1.00 90.88 71 LYS A C 1
ATOM 591 O O . LYS A 1 71 ? 4.226 -5.562 -6.649 1.00 90.88 71 LYS A O 1
ATOM 596 N N . THR A 1 72 ? 4.776 -5.080 -8.759 1.00 91.12 72 THR A N 1
ATOM 597 C CA . THR A 1 72 ? 5.005 -6.482 -9.149 1.00 91.12 72 THR A CA 1
ATOM 598 C C . THR A 1 72 ? 6.073 -7.137 -8.270 1.00 91.12 72 THR A C 1
ATOM 600 O O . THR A 1 72 ? 5.846 -8.216 -7.726 1.00 91.12 72 THR A O 1
ATOM 603 N N . LEU A 1 73 ? 7.205 -6.455 -8.064 1.00 89.56 73 LEU A N 1
ATOM 604 C CA . LEU A 1 73 ? 8.260 -6.918 -7.160 1.00 89.56 73 LEU A CA 1
ATOM 605 C C . LEU A 1 73 ? 7.750 -7.053 -5.723 1.00 89.56 73 LEU A C 1
ATOM 607 O O . LEU A 1 73 ? 7.958 -8.092 -5.104 1.00 89.56 73 LEU A O 1
ATOM 611 N N . PHE A 1 74 ? 7.033 -6.049 -5.221 1.00 88.44 74 PHE A N 1
ATOM 612 C CA . PHE A 1 74 ? 6.465 -6.073 -3.877 1.00 88.44 74 PHE A CA 1
ATOM 613 C C . PHE A 1 74 ? 5.547 -7.289 -3.674 1.00 88.44 74 PHE A C 1
ATOM 615 O O . PHE A 1 74 ? 5.775 -8.086 -2.771 1.00 88.44 74 PHE A O 1
ATOM 622 N N . MET A 1 75 ? 4.565 -7.505 -4.558 1.00 85.19 75 MET A N 1
ATOM 623 C CA . MET A 1 75 ? 3.650 -8.652 -4.455 1.00 85.19 75 MET A CA 1
ATOM 624 C C . MET A 1 75 ? 4.399 -9.996 -4.542 1.00 85.19 75 MET A C 1
ATOM 626 O O . MET A 1 75 ? 3.988 -10.966 -3.913 1.00 85.19 75 MET A O 1
ATOM 630 N N . SER A 1 76 ? 5.516 -10.064 -5.282 1.00 83.75 76 SER A N 1
ATOM 631 C CA . SER A 1 76 ? 6.350 -11.276 -5.349 1.00 83.75 76 SER A CA 1
ATOM 632 C C . SER A 1 76 ? 7.112 -11.566 -4.050 1.00 83.75 76 SER A C 1
ATOM 634 O O . SER A 1 76 ? 7.341 -12.728 -3.720 1.00 83.75 76 SER A O 1
ATOM 636 N N . LEU A 1 77 ? 7.479 -10.523 -3.298 1.00 79.94 77 LEU A N 1
ATOM 637 C CA . LEU A 1 77 ? 8.153 -10.639 -2.003 1.00 79.94 77 LEU A CA 1
ATOM 638 C C . LEU A 1 77 ? 7.176 -10.994 -0.873 1.00 79.94 77 LEU A C 1
ATOM 640 O O . LEU A 1 77 ? 7.581 -11.622 0.105 1.00 79.94 77 LEU A O 1
ATOM 644 N N . PHE A 1 78 ? 5.896 -10.637 -1.023 1.00 76.56 78 PHE A N 1
ATOM 645 C CA . PHE A 1 78 ? 4.842 -10.859 -0.028 1.00 76.56 78 PHE A CA 1
ATOM 646 C C . PHE A 1 78 ? 3.667 -11.670 -0.609 1.00 76.56 78 PHE A C 1
ATOM 648 O O . PHE A 1 78 ? 2.563 -11.145 -0.753 1.00 76.56 78 PHE A O 1
ATOM 655 N N . PRO A 1 79 ? 3.870 -12.962 -0.937 1.00 65.06 79 PRO A N 1
ATOM 656 C CA . PRO A 1 79 ? 2.857 -13.786 -1.603 1.00 65.06 79 PRO A CA 1
ATOM 657 C C . PRO A 1 79 ? 1.669 -14.158 -0.700 1.00 65.06 79 PRO A C 1
ATOM 659 O O . PRO A 1 79 ? 0.612 -14.539 -1.201 1.00 65.06 79 PRO A O 1
ATOM 662 N N . TYR A 1 80 ? 1.824 -14.066 0.625 1.00 57.38 80 TYR A N 1
ATOM 663 C CA . TYR A 1 80 ? 0.769 -14.374 1.589 1.00 57.38 80 TYR A CA 1
ATOM 664 C C . TYR A 1 80 ? 0.107 -13.081 2.064 1.00 57.38 80 TYR A C 1
ATOM 666 O O . TYR A 1 80 ? 0.683 -12.323 2.838 1.00 57.38 80 TYR A O 1
ATOM 674 N N . VAL A 1 81 ? -1.116 -12.835 1.596 1.00 56.56 81 VAL A N 1
ATOM 675 C CA . VAL A 1 81 ? -1.982 -11.755 2.083 1.00 56.56 81 VAL A CA 1
ATOM 676 C C . VAL A 1 81 ? -2.388 -12.074 3.523 1.00 56.56 81 VAL A C 1
ATOM 678 O O . VAL A 1 81 ? -2.880 -13.176 3.775 1.00 56.56 81 VAL A O 1
ATOM 681 N N . ALA A 1 82 ? -2.226 -11.150 4.482 1.00 48.84 82 ALA A N 1
ATOM 682 C CA . ALA A 1 82 ? -2.888 -11.346 5.774 1.00 48.84 82 ALA A CA 1
ATOM 683 C C . ALA A 1 82 ? -4.387 -11.524 5.565 1.00 48.84 82 ALA A C 1
ATOM 685 O O . ALA A 1 82 ? -5.107 -10.618 5.138 1.00 48.84 82 ALA A O 1
ATOM 686 N N . LEU A 1 83 ? -4.861 -12.685 5.992 1.00 44.06 83 LEU A N 1
ATOM 687 C CA . LEU A 1 83 ? -6.234 -12.854 6.413 1.00 44.06 83 LEU A CA 1
ATOM 688 C C . LEU A 1 83 ? -6.521 -11.790 7.476 1.00 44.06 83 LEU A C 1
ATOM 690 O O . LEU A 1 83 ? -5.968 -11.833 8.575 1.00 44.06 83 LEU A O 1
ATOM 694 N N . LYS A 1 84 ? -7.380 -10.824 7.138 1.00 40.25 84 LYS A N 1
ATOM 695 C CA . LYS A 1 84 ? -7.973 -9.913 8.117 1.00 40.25 84 LYS A CA 1
ATOM 696 C C . LYS A 1 84 ? -8.562 -10.780 9.232 1.00 40.25 84 LYS A C 1
ATOM 698 O O . LYS A 1 84 ? -9.456 -11.583 8.963 1.00 40.25 84 LYS A O 1
ATOM 703 N N . TRP A 1 85 ? -8.076 -10.633 10.464 1.00 36.19 85 TRP A N 1
ATOM 704 C CA . TRP A 1 85 ? -8.760 -11.168 11.640 1.00 36.19 85 TRP A CA 1
ATOM 705 C C . TRP A 1 85 ? -10.077 -10.398 11.793 1.00 36.19 85 TRP A C 1
ATOM 707 O O . TRP A 1 85 ? -10.160 -9.407 12.511 1.00 36.19 85 TRP A O 1
ATOM 717 N N . SER A 1 86 ? -11.129 -10.813 11.085 1.00 38.25 86 SER A N 1
ATOM 718 C CA . SER A 1 86 ? -12.481 -10.480 11.516 1.00 38.25 86 SER A CA 1
ATOM 719 C C . SER A 1 86 ? -12.708 -11.272 12.794 1.00 38.25 86 SER A C 1
ATOM 721 O O . SER A 1 86 ? -12.871 -12.491 12.736 1.00 38.25 86 SER A O 1
ATOM 723 N N . VAL A 1 87 ? -12.668 -10.603 13.944 1.00 38.69 87 VAL A N 1
ATOM 724 C CA . VAL A 1 87 ? -13.154 -11.192 15.190 1.00 38.69 87 VAL A CA 1
ATOM 725 C C . VAL A 1 87 ? -14.612 -11.566 14.932 1.00 38.69 87 VAL A C 1
ATOM 727 O O . VAL A 1 87 ? -15.467 -10.692 14.800 1.00 38.69 87 VAL A O 1
ATOM 730 N N . ILE A 1 88 ? -14.892 -12.859 14.772 1.00 40.34 88 ILE A N 1
ATOM 731 C CA . ILE A 1 88 ? -16.253 -13.367 14.900 1.00 40.34 88 ILE A CA 1
ATOM 732 C C . ILE A 1 88 ? -16.539 -13.233 16.390 1.00 40.34 88 ILE A C 1
ATOM 734 O O . ILE A 1 88 ? -16.076 -14.047 17.184 1.00 40.34 88 ILE A O 1
ATOM 738 N N . ALA A 1 89 ? -17.201 -12.143 16.776 1.00 36.19 89 ALA A N 1
ATOM 739 C CA . ALA A 1 89 ? -17.815 -12.063 18.088 1.00 36.19 89 ALA A CA 1
ATOM 740 C C . ALA A 1 89 ? -18.880 -13.169 18.144 1.00 36.19 89 ALA A C 1
ATOM 742 O O . ALA A 1 89 ? -19.859 -13.117 17.396 1.00 36.19 89 ALA A O 1
ATOM 743 N N . ALA A 1 90 ? -18.626 -14.185 18.964 1.00 37.09 90 ALA A N 1
ATOM 744 C CA . ALA A 1 90 ? -19.596 -15.176 19.407 1.00 37.09 90 ALA A CA 1
ATOM 745 C C . ALA A 1 90 ? -19.774 -15.015 20.916 1.00 37.09 90 ALA A C 1
ATOM 747 O O . ALA A 1 90 ? -18.744 -14.780 21.593 1.00 37.09 90 ALA A O 1
#

pLDDT: mean 71.93, std 17.32, range [31.72, 94.25]

Secondary structure (DSSP, 8-state):
--PPPTT-HHHHHHHHHH-PPP--SHHHHHHHHHHHHHTT--S--SSHHHHHHHHHHHH---SSHHHHHHHHHHHHH--S----------

Organism: NCBI:txid656744

Sequence (90 aa):
MTYIPLDTAERQRQRENTGERFITSDEILISEMNRWEALRWNGVPADQIAADRWYEIEAYAPRSSIGRERKTLFMSLFPYVALKWSVIAA

Mean predicted aligned error: 9.06 Å

Nearest PDB structures (foldseek):
  5dmq-assembly1_A  TM=3.468E-01  e=7.668E+00  Moloney murine leukemia virus isolate Shinnick

Radius of gyration: 13.48 Å; Cα contacts (8 Å, |Δi|>4): 61; chains: 1; bounding box: 32×27×35 Å

Solvent-accessible surface area (backbone atoms only — not comparable to full-atom values): 5669 Å² total; per-residue (Å²): 137,82,87,76,67,88,83,36,73,65,56,57,52,54,25,77,77,68,71,63,80,76,64,81,44,49,67,48,42,52,52,52,53,51,51,49,59,74,68,64,58,86,34,55,55,92,47,71,67,51,40,56,51,49,53,42,58,72,68,50,80,50,85,49,70,68,37,44,54,51,49,53,54,49,50,68,77,35,77,50,74,51,76,75,82,72,79,78,87,124

Foldseek 3Di:
DDDDDLPDVVNVVVCVVVVDDAPPALVVLLVVLVVCVVVVDLQADPDPVVLSVSVRNVPDDYPDPVSVVSSVVSCVSNVDHHDPPPPPPD